Protein 2C8S (pdb70)

Foldseek 3Di:
DDDDDQQCNAPQNVVCVVPVAGPQQPQLLLLLLLLVVCVVAPCVACNSLSCGDVHHRLQELDDPDCLCLGLVSVLCCQPVVPPDPSDDHHPDGGSSNSSSNSSNSLLSHAYDLVSSPHADPVVSVVHDHDDPPDDRPPVRDDSDDHPVD

Radius of gyration: 14.49 Å; Cα contacts (8 Å, |Δi|>4): 225; chains: 1; bounding box: 35×35×29 Å

InterPro domains:
  IPR009056 Cytochrome c-like domain [PF13442] (80-153)
  IPR009056 Cytochrome c-like domain [PS51007] (77-157)
  IPR009153 Cytochrome cL [PIRSF000008] (2-197)
  IPR009153 Cytochrome cL [TIGR03872] (36-168)
  IPR036909 Cytochrome c-like domain superfamily [G3DSA:1.10.760.10] (49-197)
  IPR036909 Cytochrome c-like domain superfamily [SSF46626] (9-171)

Sequence (149 aa):
SQGKEGGRDTPAVKKFLETGENLYIDDKSCLRNGESLFATSCSGCHGHLAEGKLGPGLNDNYWTYPSNTTDVGLFATIFGGANGMMGPHNENLTPDEMLQTIAWIRHLYTGPKQDAVWLNDEQKKAYTPYKQGEVIPKDAKGQCKPLDE

Nearest PDB structures (foldseek):
  2c8s-assembly1_A  TM=1.007E+00  e=2.643E-28  Methylorubrum extorquens
  2gc4-assembly1_D  TM=9.126E-01  e=4.383E-14  Paracoccus denitrificans
  7c90-assembly1_D  TM=8.713E-01  e=1.951E-13  Methylophaga aminisulfidivorans MP
  2d0w-assembly2_B  TM=8.453E-01  e=2.189E-13  Hyphomicrobium denitrificans
  7c90-assembly1_C  TM=8.508E-01  e=4.118E-13  Methylophaga aminisulfidivorans MP

Organism: Methylorubrum extorquens (strain ATCC 14718 / DSM 1338 / JCM 2805 / NCIMB 9133 / AM1) (NCBI:txid272630)

Structure (mmCIF, N/CA/C/O backbone):
data_2C8S
#
_entry.id   2C8S
#
_cell.length_a   65.900
_cell.length_b   65.900
_cell.length_c   38.900
_cell.angle_alpha   90.00
_cell.angle_beta   90.00
_cell.angle_gamma   90.00
#
_symmetry.space_group_name_H-M   'P 43'
#
loop_
_entity.id
_entity.type
_entity.pdbx_description
1 polymer 'CYTOCHROME C-L'
2 non-polymer 'PROTOPORPHYRIN IX CONTAINING FE'
3 non-polymer 'CALCIUM ION'
4 water water
#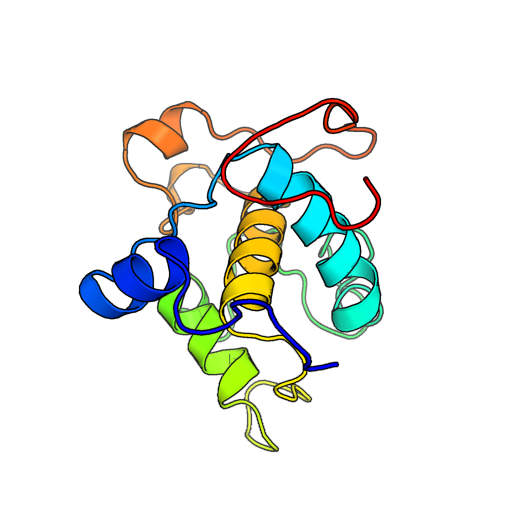
loop_
_atom_site.group_PDB
_atom_site.id
_atom_site.type_symbol
_atom_site.label_atom_id
_atom_site.label_alt_id
_atom_site.label_comp_id
_atom_site.label_asym_id
_atom_site.label_entity_id
_atom_site.label_seq_id
_atom_site.pdbx_PDB_ins_code
_atom_site.Cartn_x
_atom_site.Cartn_y
_atom_site.Cartn_z
_atom_site.occupancy
_atom_site.B_iso_or_equiv
_atom_site.auth_seq_id
_atom_site.auth_comp_id
_atom_site.auth_asym_id
_atom_site.auth_atom_id
_atom_site.pdbx_PDB_model_num
ATOM 1 N N . SER A 1 24 ? 38.873 14.711 -8.066 1.00 65.74 24 SER A N 1
ATOM 2 C CA . SER A 1 24 ? 40.207 15.207 -8.502 1.00 66.26 24 SER A CA 1
ATOM 3 C C . SER A 1 24 ? 40.954 15.819 -7.337 1.00 67.09 24 SER A C 1
ATOM 4 O O . SER A 1 24 ? 41.829 15.178 -6.740 1.00 66.66 24 SER A O 1
ATOM 5 N N . GLN A 1 25 ? 40.603 17.061 -7.008 1.00 68.29 25 GLN A N 1
ATOM 6 C CA . GLN A 1 25 ? 41.240 17.765 -5.907 1.00 69.59 25 GLN A CA 1
ATOM 7 C C . GLN A 1 25 ? 40.812 19.223 -5.870 1.00 70.42 25 GLN A C 1
ATOM 8 O O . GLN A 1 25 ? 39.692 19.539 -5.468 1.00 71.20 25 GLN A O 1
ATOM 9 N N . GLY A 1 26 ? 41.709 20.110 -6.294 1.00 71.37 26 GLY A N 1
ATOM 10 C CA . GLY A 1 26 ? 41.413 21.532 -6.321 1.00 71.60 26 GLY A CA 1
ATOM 11 C C . GLY A 1 26 ? 40.849 22.106 -5.033 1.00 72.32 26 GLY A C 1
ATOM 12 O O . GLY A 1 26 ? 41.389 21.881 -3.948 1.00 72.20 26 GLY A O 1
ATOM 13 N N . LYS A 1 27 ? 39.757 22.856 -5.157 1.00 72.29 27 LYS A N 1
ATOM 14 C CA . LYS A 1 27 ? 39.106 23.477 -4.002 1.00 72.30 27 LYS A CA 1
ATOM 15 C C . LYS A 1 27 ? 37.679 22.943 -3.868 1.00 72.97 27 LYS A C 1
ATOM 16 O O . LYS A 1 27 ? 36.782 23.356 -4.613 1.00 73.18 27 LYS A O 1
ATOM 22 N N . GLU A 1 28 ? 37.467 22.023 -2.926 1.00 73.01 28 GLU A N 1
ATOM 23 C CA . GLU A 1 28 ? 36.140 21.454 -2.742 1.00 72.30 28 GLU A CA 1
ATOM 24 C C . GLU A 1 28 ? 35.743 21.179 -1.301 1.00 71.28 28 GLU A C 1
ATOM 25 O O . GLU A 1 28 ? 35.669 22.100 -0.486 1.00 72.77 28 GLU A O 1
ATOM 26 N N . GLY A 1 29 ? 35.476 19.913 -0.989 1.00 69.51 29 GLY A N 1
ATOM 27 C CA . GLY A 1 29 ? 35.083 19.539 0.363 1.00 66.82 29 GLY A CA 1
ATOM 28 C C . GLY A 1 29 ? 35.435 18.095 0.673 1.00 65.50 29 GLY A C 1
ATOM 29 O O . GLY A 1 29 ? 36.449 17.819 1.317 1.00 64.17 29 GLY A O 1
ATOM 30 N N . GLY A 1 30 ? 34.584 17.174 0.229 1.00 62.43 30 GLY A N 1
ATOM 31 C CA . GLY A 1 30 ? 34.828 15.756 0.433 1.00 60.42 30 GLY A CA 1
ATOM 32 C C . GLY A 1 30 ? 34.798 15.188 1.842 1.00 58.28 30 GLY A C 1
ATOM 33 O O . GLY A 1 30 ? 33.936 14.369 2.159 1.00 56.17 30 GLY A O 1
ATOM 34 N N . ARG A 1 31 ? 35.709 15.679 2.717 1.00 57.67 31 ARG A N 1
ATOM 35 C CA . ARG A 1 31 ? 35.785 15.060 4.050 1.00 56.62 31 ARG A CA 1
ATOM 36 C C . ARG A 1 31 ? 35.513 16.065 5.184 1.00 55.10 31 ARG A C 1
ATOM 37 O O . ARG A 1 31 ? 35.705 15.768 6.361 1.00 55.23 31 ARG A O 1
ATOM 45 N N . ASP A 1 32 ? 35.058 17.251 4.850 1.00 20.00 32 ASP A N 1
ATOM 46 C CA . ASP A 1 32 ? 34.824 18.298 5.880 1.00 20.00 32 ASP A CA 1
ATOM 47 C C . ASP A 1 32 ? 33.443 18.972 5.758 1.00 20.00 32 ASP A C 1
ATOM 48 O O . ASP A 1 32 ? 33.173 19.970 6.440 1.00 20.00 32 ASP A O 1
ATOM 53 N N . THR A 1 33 ? 32.616 18.415 4.885 1.00 20.00 33 THR A N 1
ATOM 54 C CA . THR A 1 33 ? 31.237 18.908 4.626 1.00 20.00 33 THR A CA 1
ATOM 55 C C . THR A 1 33 ? 30.378 18.712 5.898 1.00 20.00 33 THR A C 1
ATOM 56 O O . THR A 1 33 ? 30.636 17.803 6.699 1.00 20.00 33 THR A O 1
ATOM 60 N N . PRO A 1 34 ? 29.324 19.535 6.170 1.00 33.28 34 PRO A N 1
ATOM 61 C CA . PRO A 1 34 ? 28.499 19.340 7.358 1.00 31.00 34 PRO A CA 1
ATOM 62 C C . PRO A 1 34 ? 27.938 17.917 7.471 1.00 27.87 34 PRO A C 1
ATOM 63 O O . PRO A 1 34 ? 27.823 17.394 8.618 1.00 27.57 34 PRO A O 1
ATOM 67 N N . ALA A 1 35 ? 27.602 17.279 6.367 1.00 25.96 35 ALA A N 1
ATOM 68 C CA . ALA A 1 35 ? 27.062 15.894 6.422 1.00 24.18 35 ALA A CA 1
AT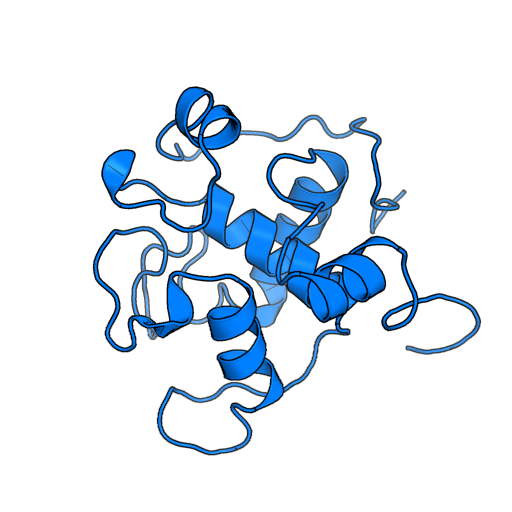OM 69 C C . ALA A 1 35 ? 28.129 14.927 6.962 1.00 22.79 35 ALA A C 1
ATOM 70 O O . ALA A 1 35 ? 27.848 14.082 7.830 1.00 21.98 35 ALA A O 1
ATOM 72 N N . VAL A 1 36 ? 29.358 14.990 6.460 1.00 23.16 36 VAL A N 1
ATOM 73 C CA . VAL A 1 36 ? 30.397 14.087 6.937 1.00 23.07 36 VAL A CA 1
ATOM 74 C C . VAL A 1 36 ? 30.699 14.356 8.412 1.00 24.58 36 VAL A C 1
ATOM 75 O O . VAL A 1 36 ? 30.908 13.419 9.185 1.00 25.24 36 VAL A O 1
ATOM 79 N N . LYS A 1 37 ? 30.702 15.627 8.809 1.00 26.08 37 LYS A N 1
ATOM 80 C CA . LYS A 1 37 ? 30.961 15.976 10.205 1.00 28.10 37 LYS A CA 1
ATOM 81 C C . LYS A 1 37 ? 29.889 15.369 11.110 1.00 26.98 37 LYS A C 1
ATOM 82 O O . LYS A 1 37 ? 30.198 14.757 12.134 1.00 26.44 37 LYS A O 1
ATOM 88 N N . LYS A 1 38 ? 28.629 15.527 10.716 1.00 25.08 38 LYS A N 1
ATOM 89 C CA . LYS A 1 38 ? 27.513 14.999 11.488 1.00 25.60 38 LYS A CA 1
ATOM 90 C C . LYS A 1 38 ? 27.562 13.475 11.541 1.00 24.57 38 LYS A C 1
ATOM 91 O O . LYS A 1 38 ? 27.280 12.868 12.572 1.00 24.46 38 LYS A O 1
ATOM 97 N N . PHE A 1 39 ? 27.921 12.868 10.415 1.00 22.61 39 PHE A N 1
ATOM 98 C CA . PHE A 1 39 ? 28.015 11.418 10.305 1.00 21.66 39 PHE A CA 1
ATOM 99 C C . PHE A 1 39 ? 29.059 10.861 11.270 1.00 22.19 39 PHE A C 1
ATOM 100 O O . PHE A 1 39 ? 28.813 9.868 11.948 1.00 23.31 39 PHE A O 1
ATOM 108 N N . LEU A 1 40 ? 30.220 11.508 11.327 1.00 22.28 40 LEU A N 1
ATOM 109 C CA . LEU A 1 40 ? 31.298 11.060 12.209 1.00 24.26 40 LEU A CA 1
ATOM 110 C C . LEU A 1 40 ? 30.986 11.332 13.677 1.00 27.20 40 LEU A C 1
ATOM 111 O O . LEU A 1 40 ? 31.618 10.767 14.571 1.00 27.94 40 LEU A O 1
ATOM 116 N N . GLU A 1 41 ? 30.008 12.195 13.925 1.00 28.06 41 GLU A N 1
ATOM 117 C CA . GLU A 1 41 ? 29.632 12.534 15.292 1.00 31.07 41 GLU A CA 1
ATOM 118 C C . GLU A 1 41 ? 28.523 11.651 15.854 1.00 30.95 41 GLU A C 1
ATOM 119 O O . GLU A 1 41 ? 28.563 11.268 17.023 1.00 33.35 41 GLU A O 1
ATOM 125 N N . THR A 1 42 ? 27.539 11.321 15.023 1.00 29.04 42 THR A N 1
ATOM 126 C CA . THR A 1 42 ? 26.408 10.523 15.484 1.00 29.73 42 THR A CA 1
ATOM 127 C C . THR A 1 42 ? 26.036 9.331 14.606 1.00 29.26 42 THR A C 1
ATOM 128 O O . THR A 1 42 ? 25.144 8.556 14.960 1.00 30.21 42 THR A O 1
ATOM 132 N N . GLY A 1 43 ? 26.705 9.186 13.468 1.00 27.24 43 GLY A N 1
ATOM 133 C CA . GLY A 1 43 ? 26.390 8.090 12.572 1.00 25.89 43 GLY A CA 1
ATOM 134 C C . GLY A 1 43 ? 25.175 8.417 11.721 1.00 25.93 43 GLY A C 1
ATOM 135 O O . GLY A 1 43 ? 24.738 7.616 10.898 1.00 26.09 43 GLY A O 1
ATOM 136 N N . GLU A 1 44 ? 24.619 9.605 11.920 1.00 25.76 44 GLU A N 1
ATOM 137 C CA . GLU A 1 44 ? 23.450 10.028 11.162 1.00 26.96 44 GLU A CA 1
ATOM 138 C C . GLU A 1 44 ? 23.845 10.463 9.753 1.00 24.45 44 GLU A C 1
ATOM 139 O O . GLU A 1 44 ? 24.863 11.128 9.567 1.00 25.20 44 GLU A O 1
ATOM 145 N N . ASN A 1 45 ? 23.036 10.076 8.769 1.00 23.12 45 ASN A N 1
ATOM 146 C CA . ASN A 1 45 ? 23.273 10.424 7.371 1.00 21.75 45 ASN A CA 1
ATOM 147 C C . ASN A 1 45 ? 22.252 11.487 6.958 1.00 21.77 45 ASN A C 1
ATOM 148 O O . ASN A 1 45 ? 21.106 11.167 6.633 1.00 22.45 45 ASN A O 1
ATOM 153 N N . LEU A 1 46 ? 22.675 12.749 6.983 1.00 22.70 46 LEU A N 1
ATOM 154 C CA . LEU A 1 46 ? 21.791 13.859 6.641 1.00 24.27 46 LEU A CA 1
ATOM 155 C C . LEU A 1 46 ? 21.252 13.824 5.220 1.00 24.52 46 LEU A C 1
ATOM 156 O O . LEU A 1 46 ? 20.284 14.519 4.911 1.00 25.90 46 LEU A O 1
ATOM 161 N N . TYR A 1 47 ? 21.862 13.018 4.357 1.00 22.44 47 TYR A N 1
ATOM 162 C CA . TYR A 1 47 ? 21.429 12.949 2.968 1.00 22.05 47 TYR A CA 1
ATOM 163 C C . TYR A 1 47 ? 20.252 12.021 2.679 1.00 21.75 47 TYR A C 1
ATOM 164 O O . TYR A 1 47 ? 19.729 12.014 1.568 1.00 21.90 47 TYR A O 1
ATOM 173 N N . ILE A 1 48 ? 19.830 11.235 3.662 1.00 21.77 48 ILE A N 1
ATOM 174 C CA . ILE A 1 48 ? 18.700 10.344 3.452 1.00 23.75 48 ILE A CA 1
ATOM 175 C C . ILE A 1 48 ? 17.504 11.189 3.020 1.00 24.44 48 ILE A C 1
ATOM 176 O O . ILE A 1 48 ? 17.204 12.208 3.639 1.00 26.29 48 ILE A O 1
ATOM 181 N N . ASP A 1 49 ? 16.846 10.774 1.944 1.00 25.43 49 ASP A N 1
ATOM 182 C CA . ASP A 1 49 ? 15.671 11.482 1.444 1.00 27.70 49 ASP A CA 1
ATOM 183 C C . ASP A 1 49 ? 15.884 12.903 0.912 1.00 28.33 49 ASP A C 1
ATOM 184 O O . ASP A 1 49 ? 14.914 13.621 0.654 1.00 29.73 49 ASP A O 1
ATOM 189 N N . ASP A 1 50 ? 17.133 13.328 0.758 1.00 27.00 50 ASP A N 1
ATOM 190 C CA . ASP A 1 50 ? 17.378 14.654 0.192 1.00 26.30 50 ASP A CA 1
ATOM 191 C C . ASP A 1 50 ? 17.484 14.425 -1.315 1.00 25.43 50 ASP A C 1
ATOM 192 O O . ASP A 1 50 ? 18.419 13.793 -1.798 1.00 24.91 50 ASP A O 1
ATOM 197 N N . LYS A 1 51 ? 16.510 14.946 -2.057 1.00 25.16 51 LYS A N 1
ATOM 198 C CA . LYS A 1 51 ? 16.458 14.762 -3.500 1.00 24.36 51 LYS A CA 1
ATOM 199 C C . LYS A 1 51 ? 17.706 15.130 -4.297 1.00 23.41 51 LYS A C 1
ATOM 200 O O . LYS A 1 51 ? 18.053 14.429 -5.248 1.00 23.72 51 LYS A O 1
ATOM 206 N N . SER A 1 52 ? 18.374 16.216 -3.923 1.00 23.54 52 SER A N 1
ATOM 207 C CA . SER A 1 52 ? 19.580 16.629 -4.634 1.00 23.84 52 SER A CA 1
ATOM 208 C C . SER A 1 52 ? 20.677 15.596 -4.406 1.00 23.28 52 SER A C 1
ATOM 209 O O . SER A 1 52 ? 21.413 15.243 -5.323 1.00 23.76 52 SER A O 1
ATOM 212 N N . CYS A 1 53 ? 20.771 15.108 -3.176 1.00 23.95 53 CYS A N 1
ATOM 213 C CA . CYS A 1 53 ? 21.774 14.107 -2.845 1.00 23.52 53 CYS A CA 1
ATOM 214 C C . CYS A 1 53 ? 21.435 12.775 -3.503 1.00 23.06 53 CYS A C 1
ATOM 215 O O . CYS A 1 53 ? 22.326 12.048 -3.944 1.00 22.49 53 CYS A O 1
ATOM 218 N N . LEU A 1 54 ? 20.145 12.454 -3.580 1.00 22.80 54 LEU A N 1
ATOM 219 C CA . LEU A 1 54 ? 19.717 11.220 -4.231 1.00 22.60 54 LEU A CA 1
ATOM 220 C C . LEU A 1 54 ? 20.068 11.239 -5.724 1.00 23.46 54 LEU A C 1
ATOM 221 O O . LEU A 1 54 ? 20.495 10.231 -6.278 1.00 23.28 54 LEU A O 1
ATOM 226 N N . ARG A 1 55 ? 19.876 12.385 -6.374 1.00 24.19 55 ARG A N 1
ATOM 227 C CA . ARG A 1 55 ? 20.197 12.504 -7.792 1.00 25.32 55 ARG A CA 1
ATOM 228 C C . ARG A 1 55 ? 21.673 12.185 -8.002 1.00 24.34 55 ARG A C 1
ATOM 229 O O . ARG A 1 55 ? 22.032 11.434 -8.905 1.00 24.08 55 ARG A O 1
ATOM 237 N N . ASN A 1 56 ? 22.526 12.757 -7.156 1.00 22.93 56 ASN A N 1
ATOM 238 C CA . ASN A 1 56 ? 23.961 12.510 -7.254 1.00 22.00 56 ASN A CA 1
ATOM 239 C C . ASN A 1 56 ? 24.277 11.047 -6.955 1.00 20.98 56 ASN A C 1
ATOM 240 O O . ASN A 1 56 ? 25.022 10.399 -7.696 1.00 20.74 56 ASN A O 1
ATOM 245 N N . GLY A 1 57 ? 23.698 10.540 -5.868 1.00 21.43 57 GLY A N 1
ATOM 246 C CA . GLY A 1 57 ? 23.920 9.163 -5.465 1.00 20.72 57 GLY A CA 1
ATOM 247 C C . GLY A 1 57 ? 23.556 8.168 -6.545 1.00 20.25 57 GLY A C 1
ATOM 248 O O . GLY A 1 57 ? 24.210 7.142 -6.703 1.00 19.93 57 GLY A O 1
ATOM 249 N N . GLU A 1 58 ? 22.498 8.471 -7.290 1.00 20.64 58 GLU A N 1
ATOM 250 C CA . GLU A 1 58 ? 22.064 7.595 -8.366 1.00 21.75 58 GLU A CA 1
ATOM 251 C C . GLU A 1 58 ? 23.190 7.474 -9.394 1.00 20.54 58 GLU A C 1
ATOM 252 O O . GLU A 1 58 ? 23.485 6.388 -9.891 1.00 21.01 58 GLU A O 1
ATOM 258 N N . SER A 1 59 ? 23.818 8.605 -9.708 1.00 21.53 59 SER A N 1
ATOM 259 C CA . SER A 1 59 ? 24.909 8.635 -10.674 1.00 23.10 59 SER A CA 1
ATOM 260 C C . SER A 1 59 ? 26.150 7.951 -10.127 1.00 21.88 59 SER A C 1
ATOM 261 O O . SER A 1 59 ? 26.786 7.158 -10.813 1.00 22.86 59 SER A O 1
ATOM 264 N N . LEU A 1 60 ? 26.497 8.271 -8.886 1.00 20.58 60 LEU A N 1
ATOM 265 C CA . LEU A 1 60 ? 27.666 7.672 -8.261 1.00 20.77 60 LEU A CA 1
ATOM 266 C C . LEU A 1 60 ? 27.507 6.159 -8.137 1.00 19.49 60 LEU A C 1
ATOM 267 O O . LEU A 1 60 ? 28.446 5.400 -8.388 1.00 20.03 60 LEU A O 1
ATOM 272 N N . PHE A 1 61 ? 26.312 5.716 -7.761 1.00 18.81 61 PHE A N 1
ATOM 273 C CA . PHE A 1 61 ? 26.052 4.284 -7.642 1.00 18.53 61 PHE A CA 1
ATOM 274 C C . PHE A 1 61 ? 26.232 3.615 -9.003 1.00 19.22 61 PHE A C 1
ATOM 275 O O . PHE A 1 61 ? 26.769 2.519 -9.112 1.00 18.41 61 PHE A O 1
ATOM 283 N N . ALA A 1 62 ? 25.784 4.293 -10.052 1.00 20.53 62 ALA A N 1
ATOM 284 C CA . ALA A 1 62 ? 25.887 3.743 -11.394 1.00 22.42 62 ALA A CA 1
ATOM 285 C C . ALA A 1 62 ? 27.314 3.368 -11.791 1.00 21.92 62 ALA A C 1
ATOM 286 O O . ALA A 1 62 ? 27.579 2.230 -12.167 1.00 22.29 62 ALA A O 1
ATOM 288 N N . THR A 1 63 ? 28.247 4.308 -11.687 1.00 24.69 63 THR A N 1
ATOM 289 C CA . THR A 1 63 ? 29.617 4.014 -12.101 1.00 26.03 63 THR A CA 1
ATOM 290 C C . THR A 1 63 ? 30.516 3.309 -11.103 1.00 24.68 63 THR A C 1
ATOM 291 O O . THR A 1 63 ? 31.586 2.832 -11.472 1.00 26.30 63 THR A O 1
ATOM 295 N N . SER A 1 64 ? 30.101 3.226 -9.844 1.00 21.77 64 SER A N 1
ATOM 296 C CA . SER A 1 64 ? 30.947 2.572 -8.857 1.00 20.93 64 SER A CA 1
ATOM 297 C C . SER A 1 64 ? 30.435 1.236 -8.348 1.00 19.40 64 SER A C 1
ATOM 298 O O . SER A 1 64 ? 31.226 0.405 -7.908 1.00 19.97 64 SER A O 1
ATOM 301 N N . CYS A 1 65 ? 29.122 1.026 -8.436 1.00 18.29 65 CYS A N 1
ATOM 302 C CA . CYS A 1 65 ? 28.504 -0.175 -7.876 1.00 17.59 65 CYS A CA 1
ATOM 303 C C . CYS A 1 65 ? 27.568 -0.996 -8.757 1.00 17.58 65 CYS A C 1
ATOM 304 O O . CYS A 1 65 ? 27.529 -2.217 -8.640 1.00 19.29 65 CYS A O 1
ATOM 307 N N . SER A 1 66 ? 26.796 -0.328 -9.608 1.00 17.96 66 SER A N 1
ATOM 308 C CA . SER A 1 66 ? 25.814 -1.028 -10.434 1.00 20.14 66 SER A CA 1
ATOM 309 C C . SER A 1 66 ? 26.388 -2.121 -11.321 1.00 19.77 66 SER A C 1
ATOM 310 O O . SER A 1 66 ? 25.694 -3.086 -11.647 1.00 20.69 66 SER A O 1
ATOM 313 N N . GLY A 1 67 ? 27.646 -1.966 -11.720 1.00 20.36 67 GLY A N 1
ATOM 314 C CA . GLY A 1 67 ? 28.265 -2.957 -12.585 1.00 22.17 67 GLY A CA 1
ATOM 315 C C . GLY A 1 67 ? 28.239 -4.359 -12.013 1.00 22.42 67 GLY A C 1
ATOM 316 O O . GLY A 1 67 ? 28.231 -5.348 -12.750 1.00 24.37 67 GLY A O 1
ATOM 317 N N . CYS A 1 68 ? 28.211 -4.456 -10.690 1.00 21.76 68 CYS A N 1
ATOM 318 C CA . CYS A 1 68 ? 28.177 -5.753 -10.042 1.00 21.11 68 CYS A CA 1
ATOM 319 C C . CYS A 1 68 ? 26.918 -6.002 -9.245 1.00 20.60 68 CYS A C 1
ATOM 320 O O . CYS A 1 68 ? 26.515 -7.146 -9.079 1.00 21.94 68 CYS A O 1
ATOM 323 N N . HIS A 1 69 ? 26.300 -4.938 -8.750 1.00 19.51 69 HIS A N 1
ATOM 324 C CA . HIS A 1 69 ? 25.098 -5.107 -7.945 1.00 20.25 69 HIS A CA 1
ATOM 325 C C . HIS A 1 69 ? 23.804 -4.900 -8.703 1.00 21.61 69 HIS A C 1
ATOM 326 O O . HIS A 1 69 ? 22.720 -5.099 -8.152 1.00 22.69 69 HIS A O 1
ATOM 333 N N . GLY A 1 70 ? 23.917 -4.519 -9.968 1.00 22.15 70 GLY A N 1
ATOM 334 C CA . GLY A 1 70 ? 22.732 -4.289 -10.768 1.00 21.57 70 GLY A CA 1
ATOM 335 C C . GLY A 1 70 ? 22.306 -2.838 -10.756 1.00 22.47 70 GLY A C 1
ATOM 336 O O . GLY A 1 70 ? 22.528 -2.114 -9.776 1.00 21.39 70 GLY A O 1
ATOM 337 N N . HIS A 1 71 ? 21.686 -2.412 -11.853 1.00 22.75 71 HIS A N 1
ATOM 338 C CA . HIS A 1 71 ? 21.215 -1.042 -12.012 1.00 25.82 71 HIS A CA 1
ATOM 339 C C . HIS A 1 71 ? 20.360 -0.563 -10.843 1.00 23.83 71 HIS A C 1
ATOM 340 O O . HIS A 1 71 ? 20.446 0.594 -10.437 1.00 25.55 71 HIS A O 1
ATOM 347 N N . LEU A 1 72 ? 19.524 -1.448 -10.310 1.00 23.91 72 LEU A N 1
ATOM 348 C CA . LEU A 1 72 ? 18.662 -1.085 -9.188 1.00 23.49 72 LEU A CA 1
ATOM 349 C C . LEU A 1 72 ? 19.078 -1.771 -7.895 1.00 22.94 72 LEU A C 1
ATOM 350 O O . LEU A 1 72 ? 18.280 -1.882 -6.957 1.00 21.96 72 LEU A O 1
ATOM 355 N N . ALA A 1 73 ? 20.331 -2.218 -7.849 1.00 22.12 73 ALA A N 1
ATOM 356 C CA . ALA A 1 73 ? 20.886 -2.905 -6.687 1.00 20.64 73 ALA A CA 1
ATOM 357 C C . ALA A 1 73 ? 20.099 -4.183 -6.391 1.00 22.13 73 ALA A C 1
ATOM 358 O O . ALA A 1 73 ? 20.039 -4.647 -5.251 1.00 20.40 73 ALA A O 1
ATOM 360 N N . GLU A 1 74 ? 19.516 -4.758 -7.438 1.00 22.14 74 GLU A N 1
ATOM 361 C CA . GLU A 1 74 ? 18.732 -5.983 -7.311 1.00 25.30 74 GLU A CA 1
ATOM 362 C C . GLU A 1 74 ? 19.636 -7.211 -7.242 1.00 25.51 74 GLU A C 1
ATOM 363 O O . GLU A 1 74 ? 19.190 -8.309 -6.893 1.00 25.76 74 GLU A O 1
ATOM 369 N N . GLY A 1 75 ? 20.903 -7.020 -7.591 1.00 25.04 75 GLY A N 1
ATOM 370 C CA . GLY A 1 75 ? 21.853 -8.114 -7.583 1.00 26.07 75 GLY A CA 1
ATOM 371 C C . GLY A 1 75 ? 22.204 -8.540 -8.998 1.00 28.36 75 GLY A C 1
ATOM 372 O O . GLY A 1 75 ? 21.360 -8.506 -9.902 1.00 28.93 75 GLY A O 1
ATOM 373 N N . LYS A 1 76 ? 23.455 -8.941 -9.188 1.00 27.42 76 LYS A N 1
ATOM 374 C CA . LYS A 1 76 ? 23.951 -9.382 -10.489 1.00 29.80 76 LYS A CA 1
ATOM 375 C C . LYS A 1 76 ? 25.122 -10.295 -10.150 1.00 29.95 76 LYS A C 1
ATOM 376 O O . LYS A 1 76 ? 24.931 -11.463 -9.821 1.00 31.81 76 LYS A O 1
ATOM 382 N N . LEU A 1 77 ? 26.335 -9.758 -10.211 1.00 28.80 77 LEU A N 1
ATOM 383 C CA . LEU A 1 77 ? 27.516 -10.532 -9.862 1.00 27.50 77 LEU A CA 1
ATOM 384 C C . LEU A 1 77 ? 27.612 -10.487 -8.342 1.00 26.37 77 LEU A C 1
ATOM 385 O O . LEU A 1 77 ? 27.962 -11.475 -7.695 1.00 27.31 77 LEU A O 1
ATOM 390 N N . GLY A 1 78 ? 27.281 -9.324 -7.788 1.00 24.75 78 GLY A N 1
ATOM 391 C CA . GLY A 1 78 ? 27.281 -9.145 -6.352 1.00 24.52 78 GLY A CA 1
ATOM 392 C C . GLY A 1 78 ? 25.847 -9.298 -5.878 1.00 23.57 78 GLY A C 1
ATOM 393 O O . GLY A 1 78 ? 24.931 -9.276 -6.698 1.00 22.99 78 GLY A O 1
ATOM 394 N N . PRO A 1 79 ? 25.610 -9.441 -4.568 1.00 22.22 79 PRO A N 1
ATOM 395 C CA . PRO A 1 79 ? 24.256 -9.603 -4.028 1.00 22.17 79 PRO A CA 1
ATOM 396 C C . PRO A 1 79 ? 23.323 -8.408 -4.165 1.00 22.54 79 PRO A C 1
ATOM 397 O O . PRO A 1 79 ? 23.751 -7.291 -4.443 1.00 21.54 79 PRO A O 1
ATOM 401 N N . GLY A 1 80 ? 22.031 -8.659 -3.970 1.00 21.62 80 GLY A N 1
ATOM 402 C CA . GLY A 1 80 ? 21.064 -7.586 -4.040 1.00 22.09 80 GLY A CA 1
ATOM 403 C C . GLY A 1 80 ? 21.167 -6.783 -2.754 1.00 22.08 80 GLY A C 1
ATOM 404 O O . GLY A 1 80 ? 21.188 -7.344 -1.655 1.00 21.31 80 GLY A O 1
ATOM 405 N N . LEU A 1 81 ? 21.249 -5.468 -2.890 1.00 20.90 81 LEU A N 1
ATOM 406 C CA . LEU A 1 81 ? 21.362 -4.593 -1.732 1.00 19.48 81 LEU A CA 1
ATOM 407 C C . LEU A 1 81 ? 20.055 -3.876 -1.469 1.00 20.25 81 LEU A C 1
ATOM 408 O O . LEU A 1 81 ? 20.001 -2.984 -0.630 1.00 20.34 81 LEU A O 1
ATOM 413 N N . ASN A 1 82 ? 19.005 -4.277 -2.181 1.00 21.74 82 ASN A N 1
ATOM 414 C CA . ASN A 1 82 ? 17.695 -3.641 -2.059 1.00 21.73 82 ASN A CA 1
ATOM 415 C C . ASN A 1 82 ? 16.671 -4.448 -1.277 1.00 22.19 82 ASN A C 1
ATOM 416 O O . ASN A 1 82 ? 15.478 -4.172 -1.370 1.00 24.21 82 ASN A O 1
ATOM 421 N N . ASP A 1 83 ? 17.124 -5.438 -0.520 1.00 23.00 83 ASP A N 1
ATOM 422 C CA . ASP A 1 83 ? 16.195 -6.246 0.265 1.00 24.25 83 ASP A CA 1
ATOM 423 C C . ASP A 1 83 ? 16.583 -6.304 1.737 1.00 25.04 83 ASP A C 1
ATOM 424 O O . ASP A 1 83 ? 17.568 -5.684 2.158 1.00 24.17 83 ASP A O 1
ATOM 429 N N . ASN A 1 84 ? 15.823 -7.064 2.522 1.00 25.43 84 ASN A N 1
ATOM 430 C CA . ASN A 1 84 ? 16.091 -7.149 3.951 1.00 25.28 84 ASN A CA 1
ATOM 431 C C . ASN A 1 84 ? 17.025 -8.263 4.411 1.00 24.85 84 ASN A C 1
ATOM 432 O O . ASN A 1 84 ? 17.085 -8.577 5.595 1.00 26.79 84 ASN A O 1
ATOM 437 N N . TYR A 1 85 ? 17.761 -8.868 3.487 1.00 23.62 85 TYR A N 1
ATOM 438 C CA . TYR A 1 85 ? 18.706 -9.889 3.898 1.00 23.18 85 TYR A CA 1
ATOM 439 C C . TYR A 1 85 ? 20.102 -9.330 3.689 1.00 23.65 85 TYR A C 1
ATOM 440 O O . TYR A 1 85 ? 20.401 -8.815 2.614 1.00 23.54 85 T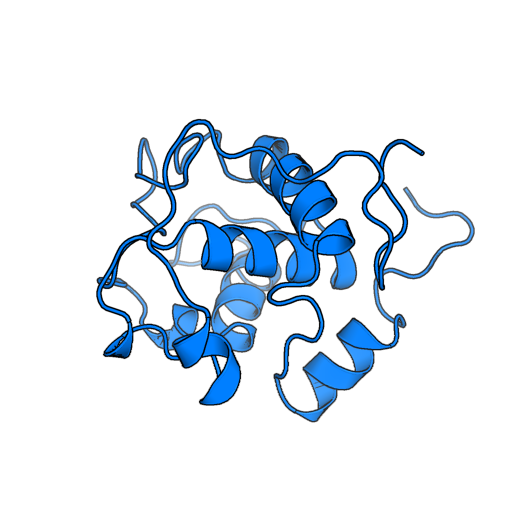YR A O 1
ATOM 449 N N . TRP A 1 86 ? 20.942 -9.431 4.715 1.00 23.11 86 TRP A N 1
ATOM 450 C CA . TRP A 1 86 ? 22.317 -8.952 4.640 1.00 23.31 86 TRP A CA 1
ATOM 451 C C . TRP A 1 86 ? 23.275 -10.005 5.172 1.00 25.13 86 TRP A C 1
ATOM 452 O O . TRP A 1 86 ? 23.092 -10.509 6.279 1.00 25.10 86 TRP A O 1
ATOM 463 N N . THR A 1 87 ? 24.292 -10.344 4.385 1.00 24.38 87 THR A N 1
ATOM 464 C CA . THR A 1 87 ? 25.277 -11.331 4.808 1.00 24.73 87 THR A CA 1
ATOM 465 C C . THR A 1 87 ? 26.008 -10.780 6.020 1.00 25.34 87 THR A C 1
ATOM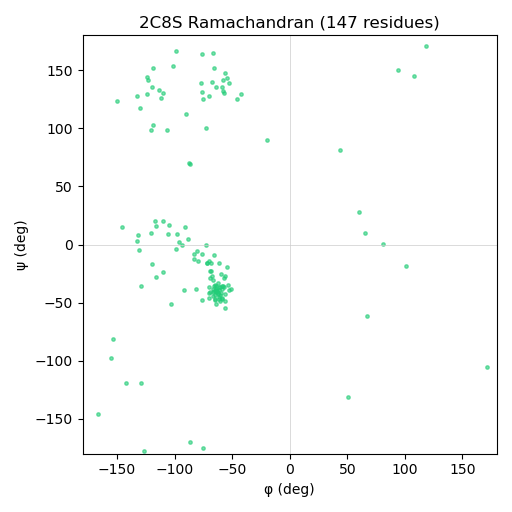 466 O O . THR A 1 87 ? 26.330 -11.511 6.960 1.00 26.14 87 THR A O 1
ATOM 470 N N . TYR A 1 88 ? 26.267 -9.476 5.988 1.00 25.01 88 TYR A N 1
ATOM 471 C CA . TYR A 1 88 ? 26.934 -8.787 7.081 1.00 25.39 88 TYR A CA 1
ATOM 472 C C . TYR A 1 88 ? 25.946 -7.721 7.532 1.00 26.10 88 TYR A C 1
ATOM 473 O O . TYR A 1 88 ? 25.824 -6.666 6.910 1.00 23.58 88 TYR A O 1
ATOM 482 N N . PRO A 1 89 ? 25.192 -8.005 8.603 1.00 26.48 89 PRO A N 1
ATOM 483 C CA . PRO A 1 89 ? 24.192 -7.095 9.165 1.00 27.65 89 PRO A CA 1
ATOM 484 C C . PRO A 1 89 ? 24.699 -5.697 9.514 1.00 27.42 89 PRO A C 1
ATOM 485 O O . PRO A 1 89 ? 23.909 -4.764 9.658 1.00 29.46 89 PRO A O 1
ATOM 489 N N . SER A 1 90 ? 26.010 -5.550 9.665 1.00 25.87 90 SER A N 1
ATOM 490 C CA . SER A 1 90 ? 26.563 -4.244 9.983 1.00 25.06 90 SER A CA 1
ATOM 491 C C . SER A 1 90 ? 26.182 -3.277 8.870 1.00 23.00 90 SER A C 1
ATOM 492 O O . SER A 1 90 ? 26.097 -2.071 9.089 1.00 22.70 90 SER A O 1
ATOM 495 N N . ASN A 1 91 ? 25.942 -3.813 7.680 1.00 20.95 91 ASN A N 1
ATOM 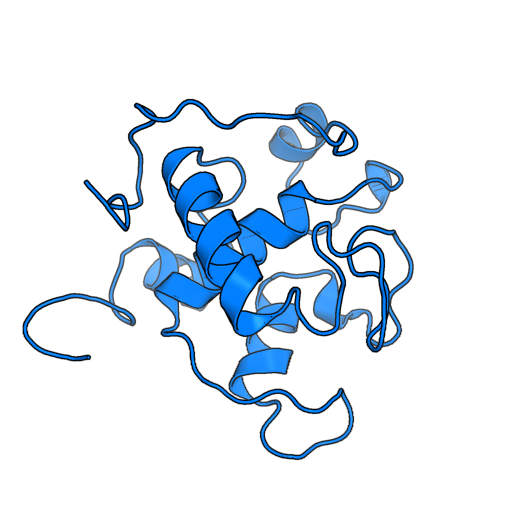496 C CA . ASN A 1 91 ? 25.581 -2.973 6.544 1.00 21.43 91 ASN A CA 1
ATOM 497 C C . ASN A 1 91 ? 24.172 -2.414 6.616 1.00 21.55 91 ASN A C 1
ATOM 498 O O . ASN A 1 91 ? 23.750 -1.690 5.714 1.00 20.52 91 ASN A O 1
ATOM 503 N N . THR A 1 92 ? 23.443 -2.752 7.679 1.00 21.58 92 THR A N 1
ATOM 504 C CA . THR A 1 92 ? 22.094 -2.228 7.864 1.00 22.51 92 THR A CA 1
ATOM 505 C C . THR A 1 92 ? 22.155 -0.811 8.440 1.00 22.16 92 THR A C 1
ATOM 506 O O . THR A 1 92 ? 21.127 -0.169 8.608 1.00 24.12 92 THR A O 1
ATOM 510 N N . THR A 1 93 ? 23.352 -0.339 8.777 1.00 22.49 93 THR A N 1
ATOM 511 C CA . THR A 1 93 ? 23.504 1.033 9.267 1.00 22.00 93 THR A CA 1
ATOM 512 C C . THR A 1 93 ? 24.422 1.700 8.261 1.00 20.70 93 THR A C 1
ATOM 513 O O . THR A 1 93 ? 25.245 1.032 7.631 1.00 20.01 93 THR A O 1
ATOM 517 N N . ASP A 1 94 ? 24.295 3.010 8.099 1.00 20.19 94 ASP A N 1
ATOM 518 C CA . ASP A 1 94 ? 25.147 3.692 7.142 1.00 21.09 94 ASP A CA 1
ATOM 519 C C . ASP A 1 94 ? 26.614 3.694 7.550 1.00 21.04 94 ASP A C 1
ATOM 520 O O . ASP A 1 94 ? 27.492 3.686 6.691 1.00 20.86 94 ASP A O 1
ATOM 525 N N . VAL A 1 95 ? 26.891 3.697 8.852 1.00 21.34 95 VAL A N 1
ATOM 526 C CA . VAL A 1 95 ? 28.273 3.668 9.311 1.00 22.35 95 VAL A CA 1
ATOM 527 C C . VAL A 1 95 ? 28.887 2.326 8.923 1.00 21.04 95 VAL A C 1
ATOM 528 O O . VAL A 1 95 ? 30.049 2.259 8.529 1.00 22.41 95 VAL A O 1
ATOM 532 N N . GLY A 1 96 ? 28.094 1.263 9.033 1.00 22.81 96 GLY A N 1
ATOM 533 C CA . GLY A 1 96 ? 28.573 -0.060 8.678 1.00 23.57 96 GLY A CA 1
ATOM 534 C C . GLY A 1 96 ? 28.842 -0.184 7.190 1.00 22.74 96 GLY A C 1
ATOM 535 O O . GLY A 1 96 ? 29.868 -0.731 6.776 1.00 22.38 96 GLY A O 1
ATOM 536 N N . LEU A 1 97 ? 27.916 0.324 6.381 1.00 22.68 97 LEU A N 1
ATOM 537 C CA . LEU A 1 97 ? 28.051 0.275 4.929 1.00 22.68 97 LEU A CA 1
ATOM 538 C C . LEU A 1 97 ? 29.288 1.078 4.536 1.00 21.18 97 LEU A C 1
ATOM 539 O O . LEU A 1 97 ? 30.075 0.663 3.679 1.00 21.74 97 LEU A O 1
ATOM 544 N N . PHE A 1 98 ? 29.450 2.232 5.176 1.00 20.05 98 PHE A N 1
ATOM 545 C CA . PHE A 1 98 ? 30.582 3.116 4.922 1.00 21.37 98 PHE A CA 1
ATOM 546 C C . PHE A 1 98 ? 31.895 2.396 5.237 1.00 21.82 98 PHE A C 1
ATOM 547 O O . PHE A 1 98 ? 32.831 2.404 4.439 1.00 22.16 98 PHE A O 1
ATOM 555 N N . ALA A 1 99 ? 31.957 1.772 6.408 1.00 22.25 99 ALA A N 1
ATOM 556 C CA . ALA A 1 99 ? 33.163 1.061 6.825 1.00 23.09 99 ALA A CA 1
ATOM 557 C C . ALA A 1 99 ? 33.504 -0.072 5.857 1.00 22.86 99 ALA A C 1
ATOM 558 O O . ALA A 1 99 ? 34.675 -0.338 5.572 1.00 23.13 99 ALA A O 1
ATOM 560 N N . THR A 1 100 ? 32.473 -0.730 5.347 1.00 22.56 100 THR A N 1
ATOM 561 C CA . THR A 1 100 ? 32.661 -1.829 4.408 1.00 25.76 100 THR A CA 1
ATOM 562 C C . THR A 1 100 ? 33.414 -1.408 3.148 1.00 26.47 100 THR A C 1
ATOM 563 O O . THR A 1 100 ? 34.348 -2.086 2.726 1.00 26.78 100 THR A O 1
ATOM 567 N N . ILE A 1 101 ? 33.009 -0.292 2.550 1.00 25.00 101 ILE A N 1
ATOM 568 C CA . ILE A 1 101 ? 33.657 0.193 1.339 1.00 26.05 101 ILE A CA 1
ATOM 569 C C . ILE A 1 101 ? 35.008 0.853 1.592 1.00 27.64 101 ILE A C 1
ATOM 570 O O . ILE A 1 101 ? 35.990 0.544 0.922 1.00 29.64 101 ILE A O 1
ATOM 575 N N . PHE A 1 102 ? 35.065 1.750 2.567 1.00 27.20 102 PHE A N 1
ATOM 576 C CA . PHE A 1 102 ? 36.312 2.438 2.869 1.00 27.69 102 PHE A CA 1
ATOM 577 C C . PHE A 1 102 ? 37.387 1.537 3.457 1.00 29.74 102 PHE A C 1
ATOM 578 O O . PHE A 1 102 ? 38.577 1.844 3.365 1.00 29.58 102 PHE A O 1
ATOM 586 N N . GLY A 1 103 ? 36.969 0.426 4.054 1.00 29.90 103 GLY A N 1
ATOM 587 C CA . GLY A 1 103 ? 37.924 -0.501 4.634 1.00 35.02 103 GLY A CA 1
ATOM 588 C C . GLY A 1 103 ? 37.899 -1.849 3.938 1.00 38.67 103 GLY A C 1
ATOM 589 O O . GLY A 1 103 ? 38.423 -2.837 4.456 1.00 38.93 103 GLY A O 1
ATOM 590 N N . GLY A 1 104 ? 37.290 -1.887 2.756 1.00 41.68 104 GLY A N 1
ATOM 591 C CA . GLY A 1 104 ? 37.198 -3.128 2.007 1.00 47.09 104 GLY A CA 1
ATOM 592 C C . GLY A 1 104 ? 38.531 -3.609 1.470 1.00 51.07 104 GLY A C 1
ATOM 593 O O . GLY A 1 104 ? 38.734 -4.811 1.294 1.00 51.21 104 GLY A O 1
ATOM 594 N N . ALA A 1 105 ? 39.433 -2.664 1.213 1.00 55.88 105 ALA A N 1
ATOM 595 C CA . ALA A 1 105 ? 40.767 -2.952 0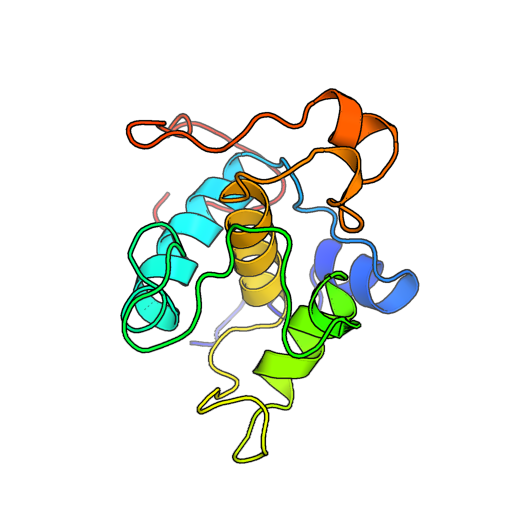.690 1.00 59.68 105 ALA A CA 1
ATOM 596 C C . ALA A 1 105 ? 41.208 -4.396 0.900 1.00 62.14 105 ALA A C 1
ATOM 597 O O . ALA A 1 105 ? 41.815 -4.729 1.920 1.00 61.77 105 ALA A O 1
ATOM 599 N N . ASN A 1 106 ? 40.896 -5.245 -0.076 1.00 64.80 106 ASN A N 1
ATOM 600 C CA . ASN A 1 106 ? 41.253 -6.659 -0.033 1.00 67.22 106 ASN A CA 1
ATOM 601 C C . ASN A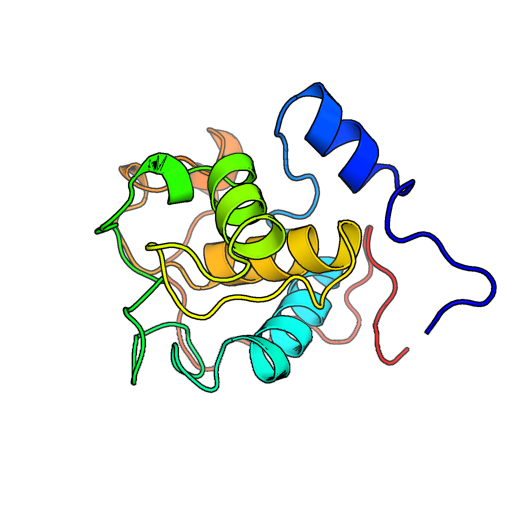 1 106 ? 40.988 -7.279 1.336 1.00 68.58 106 ASN A C 1
ATOM 602 O O . ASN A 1 106 ? 41.902 -7.428 2.147 1.00 68.83 106 ASN A O 1
ATOM 607 N N . GLY A 1 107 ? 39.732 -7.640 1.586 1.00 69.10 107 GLY A N 1
ATOM 608 C CA . GLY A 1 107 ? 39.376 -8.240 2.858 1.00 69.40 107 GLY A CA 1
ATOM 609 C C . GLY A 1 107 ? 38.598 -9.528 2.692 1.00 68.99 107 GLY A C 1
ATOM 610 O O . GLY A 1 107 ? 39.095 -10.494 2.109 1.00 69.75 107 GLY A O 1
ATOM 611 N N . MET A 1 108 ? 37.374 -9.547 3.210 1.00 67.57 108 MET A N 1
ATOM 612 C CA . MET A 1 108 ? 36.527 -10.728 3.110 1.00 65.46 108 MET A CA 1
ATOM 613 C C . MET A 1 108 ? 35.051 -10.379 2.963 1.00 62.42 108 MET A C 1
ATOM 614 O O . MET A 1 108 ? 34.182 -11.233 3.141 1.00 62.39 108 MET A O 1
ATOM 619 N N . MET A 1 109 ? 34.775 -9.121 2.636 1.00 58.41 109 MET A N 1
ATOM 620 C CA . MET A 1 109 ? 33.404 -8.664 2.441 1.00 54.12 109 MET A CA 1
ATOM 621 C C . MET A 1 109 ? 33.191 -8.194 1.007 1.00 51.31 109 MET A C 1
ATOM 622 O O . MET A 1 109 ? 32.258 -7.445 0.723 1.00 51.38 109 MET A O 1
ATOM 627 N N . GLY A 1 110 ? 34.067 -8.636 0.108 1.00 47.68 110 GLY A N 1
ATOM 628 C CA . GLY A 1 110 ? 33.941 -8.261 -1.288 1.00 43.48 110 GLY A CA 1
ATOM 629 C C . GLY A 1 110 ? 35.108 -7.479 -1.867 1.00 40.55 110 GLY A C 1
ATOM 630 O O . GLY A 1 110 ? 36.007 -7.057 -1.138 1.00 40.95 110 GLY A O 1
ATOM 631 N N . PRO A 1 111 ? 35.121 -7.283 -3.196 1.00 38.09 111 PRO A N 1
ATOM 632 C CA . PRO A 1 111 ? 36.144 -6.558 -3.957 1.00 35.08 111 PRO A CA 1
ATOM 633 C C . PRO A 1 111 ? 35.793 -5.071 -4.002 1.00 33.24 111 PRO A C 1
ATOM 634 O O . PRO A 1 111 ? 35.411 -4.531 -5.043 1.00 33.32 111 PRO A O 1
ATOM 638 N N . HIS A 1 112 ? 35.923 -4.425 -2.854 1.00 31.47 112 HIS A N 1
ATOM 639 C CA . HIS A 1 112 ? 35.603 -3.019 -2.710 1.00 31.59 112 HIS A CA 1
ATOM 640 C C . HIS A 1 112 ? 36.837 -2.183 -2.426 1.00 37.44 112 HIS A C 1
ATOM 641 O O . HIS A 1 112 ? 37.656 -2.535 -1.577 1.00 38.07 112 HIS A O 1
ATOM 648 N N . ASN A 1 113 ? 36.962 -1.075 -3.147 1.00 43.34 113 ASN A N 1
ATOM 649 C CA . ASN A 1 113 ? 38.089 -0.169 -2.976 1.00 49.13 113 ASN A CA 1
ATOM 650 C C . ASN A 1 113 ? 37.565 1.225 -2.656 1.00 50.62 113 ASN A C 1
ATOM 651 O O . ASN A 1 113 ? 36.517 1.629 -3.162 1.00 51.01 113 ASN A O 1
ATOM 656 N N . GLU A 1 114 ? 38.282 1.954 -1.806 1.00 51.99 114 GLU A N 1
ATOM 657 C CA . GLU A 1 114 ? 37.878 3.311 -1.458 1.00 52.70 114 GLU A CA 1
ATOM 658 C C . GLU A 1 114 ? 38.164 4.191 -2.670 1.00 51.84 114 GLU A C 1
ATOM 659 O O . GLU A 1 114 ? 39.310 4.578 -2.901 1.00 52.33 114 GLU A O 1
ATOM 665 N N . ASN A 1 115 ? 37.130 4.497 -3.447 1.00 49.56 115 ASN A N 1
ATOM 666 C CA . ASN A 1 115 ? 37.302 5.328 -4.634 1.00 46.94 115 ASN A CA 1
ATOM 667 C C . ASN A 1 115 ? 36.477 6.608 -4.563 1.00 43.12 115 ASN A C 1
ATOM 668 O O . ASN A 1 115 ? 36.718 7.556 -5.310 1.00 44.14 115 ASN A O 1
ATOM 673 N N . LEU A 1 116 ? 35.504 6.631 -3.659 1.00 36.73 116 LEU A N 1
ATOM 674 C CA . LEU A 1 116 ? 34.651 7.796 -3.480 1.00 31.38 116 LEU A CA 1
ATOM 675 C C . LEU A 1 116 ? 35.114 8.582 -2.263 1.00 28.34 116 LEU A C 1
ATOM 676 O O . LEU A 1 116 ? 35.716 8.021 -1.346 1.00 27.45 116 LEU A O 1
ATOM 681 N N . THR A 1 117 ? 34.844 9.881 -2.259 1.00 24.81 117 THR A N 1
ATOM 682 C CA . THR A 1 117 ? 35.196 10.703 -1.111 1.00 23.90 117 THR A CA 1
ATOM 683 C C . THR A 1 117 ? 34.152 10.373 -0.049 1.00 22.64 117 THR A C 1
ATOM 684 O O . THR A 1 117 ? 33.116 9.792 -0.355 1.00 21.78 117 THR A O 1
ATOM 688 N N . PRO A 1 118 ? 34.411 10.726 1.214 1.00 21.61 118 PRO A N 1
ATOM 689 C CA . PRO A 1 118 ? 33.439 10.434 2.271 1.00 21.43 118 PRO A CA 1
ATOM 690 C C . PRO A 1 118 ? 32.064 11.024 1.970 1.00 21.75 118 PRO A C 1
ATOM 691 O O . PRO A 1 118 ? 31.044 10.365 2.163 1.00 21.45 118 PRO A O 1
ATOM 695 N N . ASP A 1 119 ? 32.041 12.258 1.478 1.00 21.06 119 ASP A N 1
ATOM 696 C CA . ASP A 1 119 ? 30.776 12.905 1.167 1.00 21.10 119 ASP A CA 1
ATOM 697 C C . ASP A 1 119 ? 30.055 12.202 0.020 1.00 21.04 119 ASP A C 1
ATOM 698 O O . ASP A 1 119 ? 28.834 12.044 0.051 1.00 20.08 119 ASP A O 1
ATOM 703 N N . GLU A 1 120 ? 30.802 11.773 -0.992 1.00 19.38 120 GLU A N 1
ATOM 704 C CA . GLU A 1 120 ? 30.182 11.069 -2.111 1.00 20.41 120 GLU A CA 1
ATOM 705 C C . GLU A 1 120 ? 29.639 9.742 -1.607 1.00 19.72 120 GLU A C 1
ATOM 706 O O . GLU A 1 120 ? 28.605 9.273 -2.067 1.00 20.82 120 GLU A O 1
ATOM 712 N N . MET A 1 121 ? 30.350 9.128 -0.663 1.00 18.59 121 MET A N 1
ATOM 713 C CA . MET A 1 121 ? 29.910 7.849 -0.127 1.00 19.61 121 MET A CA 1
ATOM 714 C C . MET A 1 121 ? 28.566 7.995 0.569 1.00 17.04 121 MET A C 1
ATOM 715 O O . MET A 1 121 ? 27.701 7.133 0.437 1.00 18.53 121 MET A O 1
ATOM 720 N N . LEU A 1 122 ? 28.376 9.085 1.306 1.00 17.39 122 LEU A N 1
ATOM 721 C CA . LEU A 1 122 ? 27.103 9.273 1.994 1.00 16.26 122 LEU A CA 1
ATOM 722 C C . LEU A 1 122 ? 25.963 9.443 0.992 1.00 17.72 122 LEU A C 1
ATOM 723 O O . LEU A 1 122 ? 24.850 8.983 1.229 1.00 18.10 122 LEU A O 1
ATOM 728 N N . GLN A 1 123 ? 26.255 10.090 -0.129 1.00 19.04 123 GLN A N 1
ATOM 729 C CA . GLN A 1 123 ? 25.248 10.295 -1.166 1.00 19.02 123 GLN A CA 1
ATOM 730 C C . GLN A 1 123 ? 24.904 8.973 -1.833 1.00 18.84 123 GLN A C 1
ATOM 731 O O . GLN A 1 123 ? 23.737 8.693 -2.125 1.00 18.81 123 GLN A O 1
ATOM 737 N N . THR A 1 124 ? 25.923 8.154 -2.074 1.00 17.86 124 THR A N 1
ATOM 738 C CA . THR A 1 124 ? 25.733 6.854 -2.696 1.00 18.17 124 THR A CA 1
ATOM 739 C C . THR A 1 124 ? 24.917 5.958 -1.762 1.00 16.12 124 THR A C 1
ATOM 740 O O . THR A 1 124 ? 24.010 5.248 -2.200 1.00 19.92 124 THR A O 1
ATOM 744 N N . ILE A 1 125 ? 25.252 5.995 -0.479 1.00 18.09 125 ILE A N 1
ATOM 745 C CA . ILE A 1 125 ? 24.522 5.196 0.500 1.00 17.59 125 ILE A CA 1
ATOM 746 C C . ILE A 1 125 ? 23.073 5.660 0.569 1.00 18.10 125 ILE A C 1
ATOM 747 O O . ILE A 1 125 ? 22.166 4.842 0.675 1.00 19.37 125 ILE A O 1
ATOM 752 N N . ALA A 1 126 ? 22.858 6.970 0.507 1.00 18.67 126 ALA A N 1
ATOM 753 C CA . ALA A 1 126 ? 21.495 7.494 0.552 1.00 19.23 126 ALA A CA 1
ATOM 754 C C . ALA A 1 126 ? 20.705 6.911 -0.620 1.00 18.95 126 ALA A C 1
ATOM 755 O O . ALA A 1 126 ? 19.527 6.566 -0.488 1.00 19.98 126 ALA A O 1
ATOM 757 N N . TRP A 1 127 ? 21.358 6.780 -1.768 1.00 17.85 127 TRP A N 1
ATOM 758 C CA . TRP A 1 127 ? 20.679 6.219 -2.926 1.00 17.47 127 TRP A CA 1
ATOM 759 C C . TRP A 1 127 ? 20.403 4.735 -2.742 1.00 19.17 127 TRP A C 1
ATOM 760 O O . TRP A 1 127 ? 19.327 4.249 -3.080 1.00 18.74 127 TRP A O 1
ATOM 771 N N . ILE A 1 128 ? 21.368 4.000 -2.206 1.00 17.61 128 ILE A N 1
ATOM 772 C CA . ILE A 1 128 ? 21.152 2.580 -2.005 1.00 19.35 128 ILE A CA 1
ATOM 773 C C . ILE A 1 128 ? 19.951 2.387 -1.088 1.00 18.70 128 ILE A C 1
ATOM 774 O O . ILE A 1 128 ? 19.111 1.518 -1.332 1.00 20.70 128 ILE A O 1
ATOM 779 N N . ARG A 1 129 ? 19.847 3.208 -0.049 1.00 18.90 129 ARG A N 1
ATOM 780 C CA . ARG A 1 129 ? 18.707 3.080 0.858 1.00 19.99 129 ARG A CA 1
ATOM 781 C C . ARG A 1 129 ? 17.410 3.380 0.120 1.00 21.60 129 ARG A C 1
ATOM 782 O O . ARG A 1 129 ? 16.375 2.770 0.382 1.00 22.48 129 ARG A O 1
ATOM 790 N N . HIS A 1 130 ? 17.466 4.328 -0.803 1.00 19.93 130 HIS A N 1
ATOM 791 C CA . HIS A 1 130 ? 16.275 4.689 -1.552 1.00 21.36 130 HIS A CA 1
ATOM 792 C C . HIS A 1 130 ? 15.844 3.558 -2.474 1.00 21.86 130 HIS A C 1
ATOM 793 O O . HIS A 1 130 ? 14.662 3.430 -2.817 1.00 22.96 130 HIS A O 1
ATOM 800 N N . LEU A 1 131 ? 16.806 2.736 -2.879 1.00 20.46 131 LEU A N 1
ATOM 801 C CA . LEU A 1 131 ? 16.534 1.605 -3.757 1.00 20.52 131 LEU A CA 1
ATOM 802 C C . LEU A 1 131 ? 15.868 0.433 -3.027 1.00 21.57 131 LEU A C 1
ATOM 803 O O . LEU A 1 131 ? 15.444 -0.528 -3.664 1.00 22.67 131 LEU A O 1
ATOM 808 N N . TYR A 1 132 ? 15.785 0.519 -1.701 1.00 21.60 132 TYR A N 1
ATOM 809 C CA . TYR A 1 132 ? 15.191 -0.539 -0.878 1.00 22.79 132 TYR A CA 1
ATOM 810 C C . TYR A 1 132 ? 13.772 -0.889 -1.322 1.00 22.97 132 TYR A C 1
ATOM 811 O O . TYR A 1 132 ? 13.001 -0.011 -1.707 1.00 24.32 132 TYR A O 1
ATOM 820 N N . THR A 1 133 ? 13.434 -2.176 -1.249 1.00 24.71 133 THR A N 1
ATOM 821 C CA . THR A 1 133 ? 12.110 -2.648 -1.655 1.00 26.53 133 THR A CA 1
ATOM 822 C C . THR A 1 133 ? 11.496 -3.588 -0.622 1.00 27.34 133 THR A C 1
ATOM 823 O O . THR A 1 133 ? 10.406 -4.125 -0.837 1.00 28.74 133 THR A O 1
ATOM 827 N N . GLY A 1 134 ? 12.193 -3.783 0.491 1.00 26.95 134 GLY A N 1
ATOM 828 C CA . GLY A 1 134 ? 11.706 -4.689 1.518 1.00 29.09 134 GLY A CA 1
ATOM 829 C C . GLY A 1 134 ? 10.756 -4.100 2.543 1.00 29.76 134 GLY A C 1
ATOM 830 O O . GLY A 1 134 ? 10.282 -2.973 2.388 1.00 29.37 134 GLY A O 1
ATOM 831 N N . PRO A 1 135 ? 10.463 -4.858 3.616 1.00 30.60 135 PRO A N 1
ATOM 832 C CA . PRO A 1 135 ? 9.566 -4.438 4.697 1.00 32.04 135 PRO A CA 1
ATOM 833 C C . PRO A 1 135 ? 10.049 -3.152 5.365 1.00 33.17 135 PRO A C 1
ATOM 834 O O . PRO A 1 135 ? 11.234 -3.007 5.669 1.00 33.07 135 PRO A O 1
ATOM 838 N N . LYS A 1 136 ? 9.124 -2.232 5.606 1.00 34.49 136 LYS A N 1
ATOM 839 C CA . LYS A 1 136 ? 9.443 -0.956 6.236 1.00 37.30 136 LYS A CA 1
ATOM 840 C C . LYS A 1 136 ? 10.101 -1.120 7.609 1.00 38.26 136 LYS A C 1
ATOM 841 O O . LYS A 1 136 ? 10.980 -0.344 7.981 1.00 38.67 136 LYS A O 1
ATOM 847 N N . GLN A 1 137 ? 9.677 -2.132 8.361 1.00 38.73 137 GLN A N 1
ATOM 848 C CA . GLN A 1 137 ? 10.220 -2.358 9.696 1.00 39.26 137 GLN A CA 1
ATOM 849 C C . GLN A 1 137 ? 11.667 -2.848 9.722 1.00 37.65 137 GLN A C 1
ATOM 850 O O . GLN A 1 137 ? 12.317 -2.822 10.768 1.00 37.98 137 GLN A O 1
ATOM 856 N N . ASP A 1 138 ? 12.173 -3.298 8.578 1.00 34.78 138 ASP A N 1
ATOM 857 C CA . ASP A 1 138 ? 13.549 -3.767 8.506 1.00 33.45 138 ASP A CA 1
ATOM 858 C C . ASP A 1 138 ? 14.498 -2.676 8.015 1.00 32.14 138 ASP A C 1
ATOM 859 O O . ASP A 1 138 ? 15.694 -2.915 7.861 1.00 30.61 138 ASP A O 1
ATOM 864 N N . ALA A 1 139 ? 13.960 -1.481 7.783 1.00 31.31 139 ALA A N 1
ATOM 865 C CA . ALA A 1 139 ? 14.763 -0.349 7.324 1.00 31.29 139 ALA A CA 1
ATOM 866 C C . ALA A 1 139 ? 15.358 0.354 8.540 1.00 31.42 139 ALA A C 1
ATOM 867 O O . ALA A 1 139 ? 14.971 1.471 8.878 1.00 31.39 139 ALA A O 1
ATOM 869 N N . VAL A 1 140 ? 16.301 -0.310 9.199 1.00 31.29 140 VAL A N 1
ATOM 870 C CA . VAL A 1 140 ? 16.932 0.242 10.393 1.00 34.19 140 VAL A CA 1
ATOM 871 C C . VAL A 1 140 ? 17.764 1.498 10.137 1.00 33.14 140 VAL A C 1
ATOM 872 O O . VAL A 1 140 ? 18.208 2.158 11.079 1.00 33.83 140 VAL A O 1
ATOM 876 N N . TRP A 1 141 ? 17.970 1.822 8.864 1.00 30.75 141 TRP A N 1
ATOM 877 C CA . TRP A 1 141 ? 18.738 3.003 8.478 1.00 29.23 141 TRP A CA 1
ATOM 878 C C . TRP A 1 141 ? 17.834 4.232 8.367 1.00 29.05 141 TRP A C 1
ATOM 879 O O . TRP A 1 141 ? 18.274 5.311 7.962 1.00 29.36 141 TRP A O 1
ATOM 890 N N . LEU A 1 142 ? 16.566 4.060 8.720 1.00 29.53 142 LEU A N 1
ATOM 891 C CA . LEU A 1 142 ? 15.607 5.159 8.674 1.00 30.34 142 LEU A CA 1
ATOM 892 C C . LEU A 1 142 ? 15.056 5.393 10.074 1.00 32.58 142 LEU A C 1
ATOM 893 O O . LEU A 1 142 ? 14.732 4.443 10.783 1.00 32.51 142 LEU A O 1
ATOM 898 N N . ASN A 1 143 ? 14.963 6.653 10.482 1.00 35.14 143 ASN A N 1
ATOM 899 C CA . ASN A 1 143 ? 14.421 6.962 11.799 1.00 38.87 143 ASN A CA 1
ATOM 900 C C . ASN A 1 143 ? 12.908 6.784 11.746 1.00 41.72 143 ASN A C 1
ATOM 901 O O . ASN A 1 143 ? 12.361 6.350 10.730 1.00 40.92 143 ASN A O 1
ATOM 906 N N . ASP A 1 144 ? 12.232 7.121 12.838 1.00 45.00 144 ASP A N 1
ATOM 907 C CA . ASP A 1 144 ? 10.784 6.980 12.904 1.00 48.43 144 ASP A CA 1
ATOM 908 C C . ASP A 1 144 ? 10.075 7.738 11.788 1.00 47.83 144 ASP A C 1
ATOM 909 O O . ASP A 1 144 ? 9.212 7.185 11.107 1.00 48.47 144 ASP A O 1
ATOM 914 N N . GLU A 1 145 ? 10.446 9.001 11.598 1.00 47.55 145 GLU A N 1
ATOM 915 C CA . GLU A 1 145 ? 9.820 9.825 10.571 1.00 47.21 145 GLU A CA 1
ATOM 916 C C . GLU A 1 145 ? 10.075 9.309 9.159 1.00 45.53 145 GLU A C 1
ATOM 917 O O . GLU A 1 145 ? 9.144 9.145 8.372 1.00 45.72 145 GLU A O 1
ATOM 923 N N . GLN A 1 146 ? 11.339 9.054 8.839 1.00 43.15 146 GLN A N 1
ATOM 924 C CA . GLN A 1 146 ? 11.694 8.572 7.512 1.00 41.22 146 GLN A CA 1
ATOM 925 C C . GLN A 1 146 ? 10.990 7.259 7.190 1.00 40.87 146 GLN A C 1
ATOM 926 O O . GLN A 1 146 ? 10.604 7.027 6.046 1.00 41.06 146 GLN A O 1
ATOM 932 N N . LYS A 1 147 ? 10.819 6.399 8.192 1.00 41.57 147 LYS A N 1
ATOM 933 C CA . LYS A 1 147 ? 10.133 5.131 7.963 1.00 42.72 147 LYS A CA 1
ATOM 934 C C . LYS A 1 147 ? 8.710 5.418 7.500 1.00 43.93 147 LYS A C 1
ATOM 935 O O . LYS A 1 147 ? 8.165 4.707 6.657 1.00 44.42 147 LYS A O 1
ATOM 941 N N . LYS A 1 148 ? 8.116 6.473 8.054 1.00 45.85 148 LYS A N 1
ATOM 942 C CA . LYS A 1 148 ? 6.756 6.867 7.703 1.00 47.06 148 LYS A CA 1
ATOM 943 C C . LYS A 1 148 ? 6.673 7.234 6.226 1.00 46.38 148 LYS A C 1
ATOM 944 O O . LYS A 1 148 ? 5.647 7.019 5.580 1.00 46.59 148 LYS A O 1
ATOM 950 N N . ALA A 1 149 ? 7.758 7.791 5.698 1.00 45.07 149 ALA A N 1
ATOM 951 C CA . ALA A 1 149 ? 7.802 8.203 4.301 1.00 43.96 149 ALA A CA 1
ATOM 952 C C . ALA A 1 149 ? 8.370 7.134 3.374 1.00 42.53 149 ALA A C 1
ATOM 953 O O . ALA A 1 149 ? 8.453 7.343 2.166 1.00 42.68 149 ALA A O 1
ATOM 955 N N . TYR A 1 150 ? 8.761 5.992 3.930 1.00 41.97 150 TYR A N 1
ATOM 956 C CA . TYR A 1 150 ? 9.320 4.925 3.109 1.00 40.07 150 TYR A CA 1
ATOM 957 C C . TYR A 1 150 ? 8.302 4.299 2.166 1.00 40.27 150 TYR A C 1
ATOM 958 O O . TYR A 1 150 ? 7.150 4.067 2.531 1.00 40.57 150 TYR A O 1
ATOM 967 N N . THR A 1 151 ? 8.754 4.014 0.952 1.00 40.17 151 THR A N 1
ATOM 968 C CA . THR A 1 151 ? 7.926 3.393 -0.070 1.00 40.98 151 THR A CA 1
ATOM 969 C C . THR A 1 151 ? 8.831 2.568 -0.977 1.00 39.48 151 THR A C 1
ATOM 970 O O . THR A 1 151 ? 9.794 3.091 -1.538 1.00 41.14 151 THR A O 1
ATOM 974 N N . PRO A 1 152 ? 8.542 1.263 -1.123 1.00 37.60 152 PRO A N 1
ATOM 975 C CA . PRO A 1 152 ? 9.340 0.371 -1.970 1.00 35.91 152 PRO A CA 1
ATOM 976 C C . PRO A 1 152 ? 9.725 1.028 -3.292 1.00 34.88 152 PRO A C 1
ATOM 977 O O . PRO A 1 152 ? 8.875 1.575 -3.992 1.00 34.77 152 PRO A O 1
ATOM 981 N N . TYR A 1 153 ? 11.006 0.978 -3.638 1.00 32.96 153 TYR A N 1
ATOM 982 C CA . TYR A 1 153 ? 11.447 1.592 -4.881 1.00 31.70 153 TYR A CA 1
ATOM 983 C C . TYR A 1 153 ? 10.837 0.907 -6.095 1.00 33.09 153 TYR A C 1
ATOM 984 O O . TYR A 1 153 ? 10.787 -0.320 -6.173 1.00 33.42 153 TYR A O 1
ATOM 993 N N . LYS A 1 154 ? 10.374 1.713 -7.042 1.00 34.61 154 LYS A N 1
ATOM 994 C CA . LYS A 1 154 ? 9.772 1.194 -8.260 1.00 36.62 154 LYS A CA 1
ATOM 995 C C . LYS A 1 154 ? 10.506 1.764 -9.465 1.00 37.54 154 LYS A C 1
ATOM 996 O O . LYS A 1 154 ? 10.703 2.977 -9.567 1.00 37.68 154 LYS A O 1
ATOM 998 N N . GLN A 1 155 ? 10.915 0.883 -10.371 1.00 39.15 155 GLN A N 1
ATOM 999 C CA . GLN A 1 155 ? 11.626 1.310 -11.566 1.00 42.00 155 GLN A CA 1
ATOM 1000 C C . GLN A 1 155 ? 10.783 2.326 -12.322 1.00 41.85 155 GLN A C 1
ATOM 1001 O O . GLN A 1 155 ? 9.553 2.270 -12.297 1.00 42.13 155 GLN A O 1
ATOM 1007 N N . GLY A 1 156 ? 11.451 3.260 -12.988 1.00 41.91 156 GLY A N 1
ATOM 1008 C CA . GLY A 1 156 ? 10.739 4.277 -13.735 1.00 40.98 156 GLY A CA 1
ATOM 1009 C C . GLY A 1 156 ? 10.697 5.583 -12.970 1.00 39.80 156 GLY A C 1
ATOM 1010 O O . GLY A 1 156 ? 10.449 6.641 -13.545 1.00 39.88 156 GLY A O 1
ATOM 1011 N N . GLU A 1 157 ? 10.940 5.511 -11.665 1.00 38.50 157 GLU A N 1
ATOM 1012 C CA . GLU A 1 157 ? 10.934 6.705 -10.833 1.00 38.12 157 GLU A CA 1
ATOM 1013 C C . GLU A 1 157 ? 11.948 7.712 -11.356 1.00 36.83 157 GLU A C 1
ATOM 1014 O O . GLU A 1 157 ? 13.040 7.344 -11.794 1.00 35.15 157 GLU A O 1
ATOM 1020 N N . VAL A 1 158 ? 11.581 8.986 -11.308 1.00 35.11 158 VAL A N 1
ATOM 1021 C CA . VAL A 1 158 ? 12.465 10.043 -11.767 1.00 33.74 158 VAL A CA 1
ATOM 1022 C C . VAL A 1 158 ? 12.578 11.134 -10.714 1.00 32.73 158 VAL A C 1
ATOM 1023 O O . VAL A 1 158 ? 11.589 11.774 -10.363 1.00 33.87 158 VAL A O 1
ATOM 1027 N N . ILE A 1 159 ? 13.783 11.336 -10.196 1.00 32.16 159 ILE A N 1
ATOM 1028 C CA . ILE A 1 159 ? 13.999 12.378 -9.207 1.00 29.81 159 ILE A CA 1
ATOM 1029 C C . ILE A 1 159 ? 13.987 13.684 -9.995 1.00 29.57 159 ILE A C 1
ATOM 1030 O O . ILE A 1 159 ? 14.733 13.835 -10.962 1.00 29.56 159 ILE A O 1
ATOM 1035 N N . PRO A 1 160 ? 13.132 14.642 -9.601 1.00 29.61 160 PRO A N 1
ATOM 1036 C CA . PRO A 1 160 ? 13.066 15.924 -10.312 1.00 30.32 160 PRO A CA 1
ATOM 1037 C C . PRO A 1 160 ? 14.458 16.487 -10.579 1.00 31.17 160 PRO A C 1
ATOM 1038 O O . PRO A 1 160 ? 15.255 16.662 -9.657 1.00 30.52 160 PRO A O 1
ATOM 1042 N N . LYS A 1 161 ? 14.740 16.785 -11.842 1.00 32.74 161 LYS A N 1
ATOM 1043 C CA . LYS A 1 161 ? 16.046 17.301 -12.227 1.00 34.92 161 LYS A CA 1
ATOM 1044 C C . LYS A 1 161 ? 16.385 18.700 -11.729 1.00 34.30 161 LYS A C 1
ATOM 1045 O O . LYS A 1 161 ? 17.549 19.102 -11.755 1.00 34.50 161 LYS A O 1
ATOM 1051 N N . ASP A 1 162 ? 15.384 19.449 -11.277 1.00 32.43 162 ASP A N 1
ATOM 1052 C CA . ASP A 1 162 ? 15.656 20.787 -10.770 1.00 31.55 162 ASP A CA 1
ATOM 1053 C C . ASP A 1 162 ? 15.756 20.776 -9.249 1.00 29.72 162 ASP A C 1
ATOM 1054 O O . ASP A 1 162 ? 15.831 21.824 -8.613 1.00 30.25 162 ASP A O 1
ATOM 1059 N N . ALA A 1 163 ? 15.776 19.579 -8.672 1.00 29.95 163 ALA A N 1
ATOM 1060 C CA . ALA A 1 163 ? 15.863 19.435 -7.226 1.00 29.69 163 ALA A CA 1
ATOM 1061 C C . ALA A 1 163 ? 17.112 20.101 -6.661 1.00 29.62 163 ALA A C 1
ATOM 1062 O O . ALA A 1 163 ? 18.219 19.917 -7.169 1.00 29.61 163 ALA A O 1
ATOM 1064 N N . LYS A 1 164 ? 16.918 20.881 -5.607 1.00 29.43 164 LYS A N 1
ATOM 1065 C CA . LYS A 1 164 ? 18.009 21.575 -4.940 1.00 31.54 164 LYS A CA 1
ATOM 1066 C C . LYS A 1 164 ? 18.008 21.158 -3.474 1.00 30.98 164 LYS A C 1
ATOM 1067 O O . LYS A 1 164 ? 16.946 20.977 -2.874 1.00 31.02 164 LYS A O 1
ATOM 1073 N N . GLY A 1 165 ? 19.196 20.991 -2.901 1.00 30.03 165 GLY A N 1
ATOM 1074 C CA . GLY A 1 165 ? 19.281 20.584 -1.511 1.00 29.72 165 GLY A CA 1
ATOM 1075 C C . GLY A 1 165 ? 20.663 20.747 -0.911 1.00 28.57 165 GLY A C 1
ATOM 1076 O O . GLY A 1 165 ? 21.399 21.667 -1.251 1.00 28.44 165 GLY A O 1
ATOM 1077 N N . GLN A 1 166 ? 21.018 19.841 -0.011 1.00 27.65 166 GLN A N 1
ATOM 1078 C CA . GLN A 1 166 ? 22.314 19.900 0.648 1.00 27.87 166 GLN A CA 1
ATOM 1079 C C . GLN A 1 166 ? 23.463 19.534 -0.281 1.00 28.19 166 GLN A C 1
ATOM 1080 O O . GLN A 1 166 ? 24.619 19.816 0.021 1.00 30.73 166 GLN A O 1
ATOM 1086 N N . CYS A 1 167 ? 23.147 18.908 -1.407 1.00 28.85 167 CYS A N 1
ATOM 1087 C CA . CYS A 1 167 ? 24.172 18.465 -2.340 1.00 29.21 167 CYS A CA 1
ATOM 1088 C C . CYS A 1 167 ? 24.192 19.208 -3.666 1.00 31.25 167 CYS A C 1
ATOM 1089 O O . CYS A 1 167 ? 23.176 19.296 -4.358 1.00 30.84 167 CYS A O 1
ATOM 1092 N N . LYS A 1 168 ? 25.358 19.737 -4.015 1.00 33.02 168 LYS A N 1
ATOM 1093 C CA . LYS A 1 168 ? 25.515 20.452 -5.273 1.00 35.23 168 LYS A CA 1
ATOM 1094 C C . LYS A 1 168 ? 25.433 19.437 -6.405 1.00 36.54 168 LYS A C 1
ATOM 1095 O O . LYS A 1 168 ? 26.131 18.423 -6.390 1.00 35.27 168 LYS A O 1
ATOM 1101 N N . PRO A 1 169 ? 24.567 19.690 -7.397 1.00 37.93 169 PRO A N 1
ATOM 1102 C CA . PRO A 1 169 ? 24.414 18.7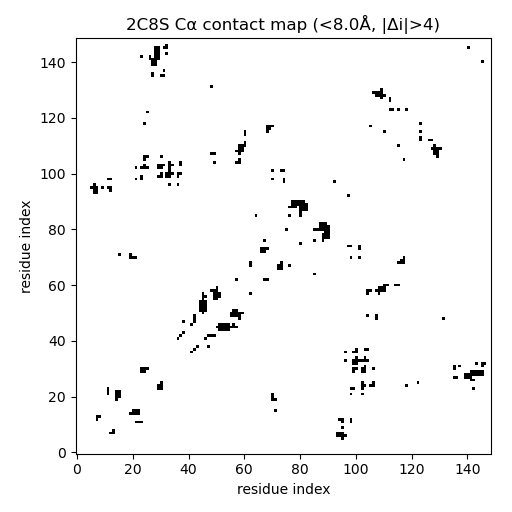77 -8.533 1.00 40.28 169 PRO A CA 1
ATOM 1103 C C . PRO A 1 169 ? 25.751 18.467 -9.197 1.00 42.67 169 PRO A C 1
ATOM 1104 O O . PRO A 1 169 ? 26.585 19.354 -9.370 1.00 42.94 169 PRO A O 1
ATOM 1108 N N . LEU A 1 170 ? 25.951 17.205 -9.565 1.00 45.85 170 LEU A N 1
ATOM 1109 C CA . LEU A 1 170 ? 27.191 16.786 -10.207 1.00 50.62 170 LEU A CA 1
ATOM 1110 C C . LEU A 1 170 ? 27.322 17.362 -11.613 1.00 55.07 170 LEU A C 1
ATOM 1111 O O . LEU A 1 170 ? 28.427 17.480 -12.143 1.00 55.63 170 LEU A O 1
ATOM 1116 N N . ASP A 1 171 ? 26.192 17.719 -12.215 1.00 60.62 171 ASP A N 1
ATOM 1117 C CA . ASP A 1 171 ? 26.195 18.280 -13.561 1.00 66.61 171 ASP A CA 1
ATOM 1118 C C . ASP A 1 171 ? 26.001 19.794 -13.565 1.00 70.41 171 ASP A C 1
ATOM 1119 O O . ASP A 1 171 ? 26.781 20.521 -14.180 1.00 71.66 171 ASP A O 1
ATOM 1124 N N . GLU A 1 172 ? 24.966 20.262 -12.871 1.00 75.50 172 GLU A N 1
ATOM 1125 C CA . GLU A 1 172 ? 24.657 21.689 -12.794 1.00 79.02 172 GLU A CA 1
ATOM 1126 C C . GLU A 1 172 ? 24.318 22.271 -14.165 1.00 81.30 172 GLU A C 1
ATOM 1127 O O . GLU A 1 172 ? 23.147 22.664 -14.360 1.00 79.76 172 GLU A O 1
#

Secondary structure (DSSP, 8-state):
--SS--SSSSHHHHHHHHH---TTTT-HHHHHHHHHHHHHHTHHHH-TTSS-SSSPPSSSS--SSGGGGSHHHHHHHHHT-TTSSS-S----S-HHHHHHHHHHHHHT--S-GGG-TTS-HHHHHH-----TT----TT--SSS--S--

B-factor: mean 32.87, std 13.93, range [16.12, 82.83]

Solvent-accessible surface area: 8554 Å² total; per-residue (Å²): 144,66,92,201,63,40,19,162,100,25,110,2,4,123,72,8,130,101,85,26,83,11,61,8,15,71,20,114,0,0,6,33,4,0,61,60,18,2,46,128,48,25,22,52,60,21,5,117,28,0,97,23,141,145,15,90,17,28,21,55,73,155,27,85,87,91,70,14,26,58,9,66,6,13,29,61,17,27,37,59,8,70,146,53,181,62,33,127,40,98,86,98,16,58,10,17,48,3,0,10,0,0,2,5,6,9,42,1,2,58,12,63,85,151,54,0,84,21,16,63,106,104,40,51,161,70,30,92,75,25,65,136,62,70,100,14,66,156,115,12,150,50,100,6,159,12,98,114,142

CATH classification: 1.10.760.10